Protein AF-A0A2V2EJ98-F1 (afdb_monomer)

Solvent-accessible surface area (backbone atoms only — not comparable to full-atom values): 5785 Å² total; per-residue (Å²): 130,56,62,66,58,47,13,51,53,40,46,48,54,55,50,49,36,39,54,51,15,53,51,44,58,72,40,42,70,65,49,56,70,49,87,51,67,65,62,41,53,53,54,51,53,49,32,50,46,30,41,38,46,55,25,44,36,56,36,58,42,29,83,77,75,54,42,70,53,50,58,28,37,41,67,72,44,58,54,71,59,52,18,51,51,25,42,52,48,26,54,52,36,51,50,48,40,59,72,59,43,47,58,54,52,53,56,52,71,73,107

Nearest PDB structures (foldseek):
  7s7j-assembly1_A  TM=3.940E-01  e=7.680E+00  Homo sapiens

pLDDT: mean 86.69, std 6.02, range [59.75, 93.31]

Radius of gyration: 16.07 Å; Cα contacts (8 Å, |Δi|>4): 106; chains: 1; bounding box: 47×24×42 Å

Foldseek 3Di:
DPLLVLLVVLVVVLVVLLVVLVVLLVCLLVQLPDPDPVSNVVSLVSSVCSQAVVLCCLQPVCVPPPPVSLVSNCSVPNSNVRNVVSPVSNVVSVVSCVPRNVVSSVVSVVD

Sequence (111 aa):
MSEAQLGAFCLAGAVATFCGGYALVALAGKICCAKSKLLRATLYYITIAFLLLDPLYLSILCGFFGGGDMNGIDLLCPEWAARCLFGVLLIANALVFWKRVLPVYKKSFAE

Mean predicted aligned error: 5.25 Å

Secondary structure (DSSP, 8-state):
--HHHHHHHHHHHHHHHHHHHHHHHHHHHHHHT-S-HHHHHHHHHHHHHHHHHHHHIIIIIHHHH--THHHHHHTTS-HHHHHHHHHHHHHHHHHHIIIIIHHHHHHHHH-

Structure (mmCIF, N/CA/C/O backbone):
data_AF-A0A2V2EJ98-F1
#
_entry.id   AF-A0A2V2EJ98-F1
#
loop_
_atom_site.group_PDB
_atom_site.id
_atom_site.type_symbol
_atom_site.label_atom_id
_atom_site.label_alt_id
_atom_site.label_comp_id
_atom_site.label_asym_id
_atom_site.label_entity_id
_atom_site.label_seq_id
_atom_site.pdbx_PDB_ins_code
_atom_site.Cartn_x
_atom_site.Cartn_y
_atom_site.Cartn_z
_atom_site.occupancy
_atom_site.B_iso_or_equiv
_atom_site.auth_seq_id
_atom_site.auth_comp_id
_atom_site.auth_asym_id
_atom_site.auth_atom_id
_atom_site.pdbx_PDB_model_num
ATOM 1 N N . MET A 1 1 ? 25.637 8.604 -6.001 1.00 62.06 1 MET A N 1
ATOM 2 C CA . MET A 1 1 ? 24.914 7.317 -5.883 1.00 62.06 1 MET A CA 1
ATOM 3 C C . MET A 1 1 ? 24.817 6.706 -7.269 1.00 62.06 1 MET A C 1
ATOM 5 O O . MET A 1 1 ? 24.732 7.473 -8.218 1.00 62.06 1 MET A O 1
ATOM 9 N N . SER A 1 2 ? 24.861 5.377 -7.396 1.00 84.75 2 SER A N 1
ATOM 10 C CA . SER A 1 2 ? 24.520 4.712 -8.665 1.00 84.75 2 SER A CA 1
ATOM 11 C C . SER A 1 2 ? 23.026 4.902 -8.964 1.00 84.75 2 SER A C 1
ATOM 13 O O . SER A 1 2 ?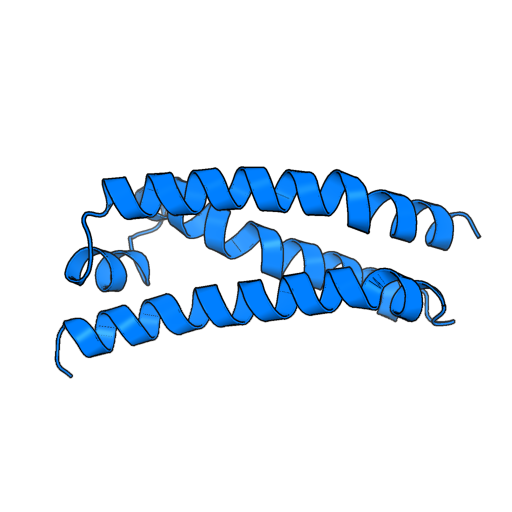 22.229 4.973 -8.026 1.00 84.75 2 SER A O 1
ATOM 15 N N . GLU A 1 3 ? 22.648 4.971 -10.241 1.00 82.56 3 GLU A N 1
ATOM 16 C CA . GLU A 1 3 ? 21.255 5.118 -10.698 1.00 82.56 3 GLU A CA 1
ATOM 17 C C . GLU A 1 3 ? 20.343 4.028 -10.118 1.00 82.56 3 GLU A C 1
ATOM 19 O O . GLU A 1 3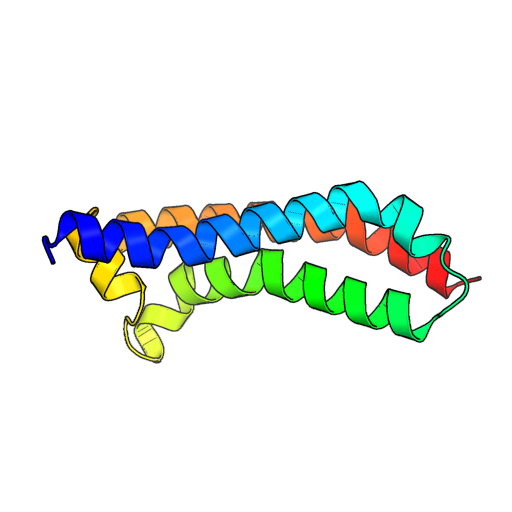 ? 19.264 4.322 -9.609 1.00 82.56 3 GLU A O 1
ATOM 24 N N . ALA A 1 4 ? 20.836 2.787 -10.045 1.00 81.06 4 ALA A N 1
ATOM 25 C CA . ALA A 1 4 ? 20.115 1.678 -9.423 1.00 81.06 4 ALA A CA 1
ATOM 26 C C . ALA A 1 4 ? 19.863 1.893 -7.919 1.00 81.06 4 ALA A C 1
ATOM 28 O O . ALA A 1 4 ? 18.831 1.497 -7.381 1.00 81.06 4 ALA A O 1
ATOM 29 N N . GLN A 1 5 ? 20.799 2.544 -7.227 1.00 84.75 5 GLN A N 1
ATOM 30 C CA . GLN A 1 5 ? 20.697 2.823 -5.796 1.00 84.75 5 GLN A CA 1
ATOM 31 C C . GLN A 1 5 ? 19.694 3.951 -5.513 1.00 84.75 5 GLN A C 1
ATOM 33 O O . GLN A 1 5 ? 19.015 3.923 -4.488 1.00 84.75 5 GLN A O 1
ATOM 38 N N . LEU A 1 6 ? 19.589 4.924 -6.426 1.00 85.06 6 LEU A N 1
ATOM 39 C CA . LEU A 1 6 ? 18.581 5.981 -6.371 1.00 85.06 6 LEU A CA 1
ATOM 40 C C . LEU A 1 6 ? 17.181 5.414 -6.634 1.00 85.06 6 LEU A C 1
ATOM 42 O O . LEU A 1 6 ? 16.267 5.665 -5.854 1.00 85.06 6 LEU A O 1
ATOM 46 N N . GLY A 1 7 ? 17.027 4.580 -7.665 1.00 83.50 7 GLY A N 1
ATOM 47 C CA . GLY A 1 7 ? 15.748 3.930 -7.945 1.00 83.50 7 GLY A CA 1
ATOM 48 C C . GLY A 1 7 ? 15.292 3.001 -6.816 1.00 83.50 7 GLY A C 1
ATOM 49 O O . GLY A 1 7 ? 14.120 3.008 -6.439 1.00 83.50 7 GLY A O 1
ATOM 50 N N . ALA A 1 8 ? 16.217 2.253 -6.203 1.00 85.12 8 ALA A N 1
ATOM 51 C CA . ALA A 1 8 ? 15.904 1.411 -5.050 1.00 85.12 8 ALA A CA 1
ATOM 52 C C . ALA A 1 8 ? 15.430 2.238 -3.844 1.00 85.12 8 ALA A C 1
ATOM 54 O O . ALA A 1 8 ? 14.525 1.817 -3.126 1.00 85.12 8 ALA A O 1
ATOM 55 N N . PHE A 1 9 ? 16.009 3.424 -3.639 1.00 87.50 9 PHE A N 1
ATOM 56 C CA . PHE A 1 9 ? 15.583 4.344 -2.589 1.00 87.50 9 PHE A CA 1
ATOM 57 C C . PHE A 1 9 ? 14.159 4.875 -2.831 1.00 87.50 9 PHE A C 1
ATOM 59 O O . PHE A 1 9 ? 13.339 4.834 -1.915 1.00 87.50 9 PHE A O 1
ATOM 66 N N . CYS A 1 10 ? 13.832 5.275 -4.064 1.00 85.00 10 CYS A N 1
ATOM 67 C CA . CYS A 1 10 ? 12.484 5.721 -4.440 1.00 85.00 10 CYS A CA 1
ATOM 68 C C . CYS A 1 10 ? 11.429 4.602 -4.325 1.00 85.00 10 CYS A C 1
ATOM 70 O O . CYS A 1 10 ? 10.297 4.855 -3.919 1.00 85.00 10 CYS A O 1
ATOM 72 N N . LEU A 1 11 ? 11.790 3.343 -4.602 1.00 85.94 11 LEU A N 1
ATOM 73 C CA . LEU A 1 11 ? 10.895 2.197 -4.386 1.00 85.94 11 LEU A CA 1
ATOM 74 C C . LEU A 1 11 ? 10.715 1.846 -2.906 1.00 85.94 11 LEU A C 1
ATOM 76 O O . LEU A 1 11 ? 9.635 1.410 -2.507 1.00 85.94 11 LEU A O 1
ATOM 80 N N . ALA A 1 12 ? 11.753 2.015 -2.083 1.00 89.44 12 ALA A N 1
ATOM 81 C CA . ALA A 1 12 ? 11.718 1.621 -0.677 1.00 89.44 12 ALA A CA 1
ATOM 82 C C . ALA A 1 12 ? 10.610 2.342 0.105 1.00 89.44 12 ALA A C 1
ATOM 84 O O . ALA A 1 12 ? 9.960 1.717 0.943 1.00 89.44 12 ALA A O 1
ATOM 85 N N . GLY A 1 13 ? 10.358 3.621 -0.202 1.00 88.00 13 GLY A N 1
ATOM 86 C CA . GLY A 1 13 ? 9.256 4.392 0.380 1.00 88.00 13 GLY A CA 1
ATOM 87 C C . GLY A 1 13 ? 7.893 3.758 0.097 1.00 88.00 13 GLY A C 1
ATOM 88 O O . GLY A 1 13 ? 7.178 3.408 1.035 1.00 88.00 13 GLY A O 1
ATOM 89 N N . ALA A 1 14 ? 7.596 3.507 -1.182 1.00 87.25 14 ALA A N 1
ATOM 90 C CA . ALA A 1 14 ? 6.344 2.886 -1.619 1.00 87.25 14 ALA A CA 1
ATOM 91 C C . ALA A 1 14 ? 6.148 1.464 -1.062 1.00 87.25 14 ALA A C 1
ATOM 93 O O . ALA A 1 14 ? 5.035 1.040 -0.751 1.00 87.25 14 ALA A O 1
ATOM 94 N N . VAL A 1 15 ? 7.234 0.701 -0.904 1.00 89.25 15 VAL A N 1
ATOM 95 C CA . VAL A 1 15 ? 7.178 -0.627 -0.277 1.00 89.25 15 VAL A CA 1
ATOM 96 C C . VAL A 1 15 ? 6.901 -0.510 1.223 1.00 89.25 15 VAL A C 1
ATOM 98 O O . VAL A 1 15 ? 6.107 -1.281 1.763 1.00 89.25 15 VAL A O 1
ATOM 101 N N . ALA A 1 16 ? 7.521 0.448 1.914 1.00 91.44 16 ALA A N 1
ATOM 102 C CA . ALA A 1 16 ? 7.327 0.646 3.346 1.00 91.44 16 ALA A CA 1
ATOM 103 C C . ALA A 1 16 ? 5.891 1.077 3.682 1.00 91.44 16 ALA A C 1
ATOM 105 O O . ALA A 1 16 ? 5.288 0.517 4.604 1.00 91.44 16 ALA A O 1
ATOM 106 N N . THR A 1 17 ? 5.320 2.016 2.923 1.00 91.38 17 THR A N 1
ATOM 107 C CA . THR A 1 17 ? 3.920 2.448 3.075 1.00 91.38 17 THR A CA 1
ATOM 108 C C . THR A 1 17 ? 2.960 1.300 2.791 1.00 91.38 17 THR A C 1
ATOM 110 O O . THR A 1 17 ? 2.066 1.046 3.598 1.00 91.38 17 THR A O 1
ATOM 113 N N . PHE A 1 18 ? 3.195 0.522 1.732 1.00 89.69 18 PHE A N 1
ATOM 114 C CA . PHE A 1 18 ? 2.391 -0.655 1.411 1.00 89.69 18 PHE A CA 1
ATOM 115 C C . PHE A 1 18 ? 2.424 -1.700 2.537 1.00 89.69 18 PHE A C 1
ATOM 117 O O . PHE A 1 18 ? 1.373 -2.134 3.018 1.00 89.69 18 PHE A O 1
ATOM 124 N N . CYS A 1 19 ? 3.616 -2.061 3.020 1.00 91.94 19 CYS A N 1
ATOM 125 C CA . CYS A 1 19 ? 3.788 -2.982 4.145 1.00 91.94 19 CYS A CA 1
ATOM 126 C C . CYS A 1 19 ? 3.081 -2.473 5.411 1.00 91.94 19 CYS A C 1
ATOM 128 O O . CYS A 1 19 ? 2.363 -3.231 6.068 1.00 91.94 19 CYS A O 1
ATOM 130 N N . GLY A 1 20 ? 3.230 -1.184 5.729 1.00 92.19 20 GLY A N 1
ATOM 131 C CA . GLY A 1 20 ? 2.538 -0.547 6.849 1.00 92.19 20 GLY A CA 1
ATOM 132 C C . GLY A 1 20 ? 1.016 -0.578 6.689 1.00 92.19 20 GLY A C 1
ATOM 133 O O . GLY A 1 20 ? 0.300 -0.905 7.636 1.00 92.19 20 GLY A O 1
ATOM 134 N N . GLY A 1 21 ? 0.513 -0.308 5.483 1.00 91.62 21 GLY A N 1
ATOM 135 C CA . GLY A 1 21 ? -0.908 -0.348 5.154 1.00 91.62 21 GLY A CA 1
ATOM 136 C C . GLY A 1 21 ? -1.503 -1.732 5.396 1.00 91.62 21 GLY A C 1
ATOM 137 O O . GLY A 1 21 ? -2.483 -1.860 6.127 1.00 91.62 21 GLY A O 1
ATOM 138 N N . TYR A 1 22 ? -0.878 -2.789 4.873 1.00 91.50 22 TYR A N 1
ATOM 139 C CA . TYR A 1 22 ? -1.348 -4.164 5.083 1.00 91.50 22 TYR A CA 1
ATOM 140 C C . TYR A 1 22 ? -1.229 -4.629 6.537 1.00 91.50 22 TYR A C 1
ATOM 142 O O . TYR A 1 22 ? -2.111 -5.349 7.016 1.00 91.50 22 TYR A O 1
ATOM 150 N N . ALA A 1 23 ? -0.205 -4.186 7.270 1.00 93.00 23 ALA A N 1
ATOM 151 C CA . ALA A 1 23 ? -0.120 -4.430 8.707 1.00 93.00 23 ALA A CA 1
ATOM 152 C C . ALA A 1 23 ? -1.319 -3.809 9.447 1.00 93.00 23 ALA A C 1
ATOM 154 O O . ALA A 1 23 ? -1.938 -4.469 10.284 1.00 93.00 23 ALA A O 1
ATOM 155 N N . LEU A 1 24 ? -1.713 -2.581 9.091 1.00 91.56 24 LEU A N 1
ATOM 156 C CA . LEU A 1 24 ? -2.902 -1.932 9.647 1.00 91.56 24 LEU A CA 1
ATOM 157 C C . LEU A 1 24 ? -4.198 -2.654 9.259 1.00 91.56 24 LEU A C 1
ATOM 159 O O . LEU A 1 24 ? -5.061 -2.830 10.117 1.00 91.56 24 LEU A O 1
ATOM 163 N N . VAL A 1 25 ? -4.325 -3.151 8.022 1.00 91.06 25 VAL A N 1
ATOM 164 C CA . VAL A 1 25 ? -5.470 -3.991 7.612 1.00 91.06 25 VAL A CA 1
ATOM 165 C C . VAL A 1 25 ? -5.567 -5.247 8.476 1.00 91.06 25 VAL A C 1
ATOM 167 O O . VAL A 1 25 ? -6.651 -5.580 8.955 1.00 91.06 25 VAL A O 1
ATOM 170 N N . ALA A 1 26 ? -4.449 -5.939 8.707 1.00 91.31 26 ALA A N 1
ATOM 171 C CA . ALA A 1 26 ? -4.416 -7.142 9.537 1.00 91.31 26 ALA A CA 1
ATOM 172 C C . ALA A 1 26 ? -4.766 -6.843 11.006 1.00 91.31 26 ALA A C 1
ATOM 174 O O . ALA A 1 26 ? -5.426 -7.641 11.674 1.00 91.31 26 ALA A O 1
ATOM 175 N N . LEU A 1 27 ? -4.361 -5.673 11.505 1.00 90.62 27 LEU A N 1
ATOM 176 C CA . LEU A 1 27 ? -4.625 -5.228 12.871 1.00 90.62 27 LEU A CA 1
ATOM 177 C C . LEU A 1 27 ? -5.972 -4.511 13.038 1.00 90.62 27 LEU A C 1
ATOM 179 O O . LEU A 1 27 ? -6.366 -4.258 14.177 1.00 90.62 27 LEU A O 1
ATOM 183 N N . ALA A 1 28 ? -6.708 -4.233 11.957 1.00 87.50 28 ALA A N 1
ATOM 184 C CA . ALA A 1 28 ? -7.946 -3.450 11.975 1.00 87.50 28 ALA A CA 1
ATOM 185 C C . ALA A 1 28 ? -8.969 -3.972 12.997 1.00 87.50 28 ALA A C 1
ATOM 187 O O . ALA A 1 28 ? -9.590 -3.184 13.708 1.00 87.50 28 ALA A O 1
ATOM 188 N N . GLY A 1 29 ? -9.091 -5.297 13.136 1.00 84.19 29 GLY A N 1
ATOM 189 C CA . GLY A 1 29 ? -9.963 -5.917 14.138 1.00 84.19 29 GLY A CA 1
ATOM 190 C C . GLY A 1 29 ? -9.563 -5.572 15.577 1.00 84.19 29 GLY A C 1
ATOM 191 O O . GLY A 1 29 ? -10.416 -5.192 16.372 1.00 84.19 29 GLY A O 1
ATOM 192 N N . LYS A 1 30 ? -8.262 -5.621 15.899 1.00 86.62 30 LYS A N 1
ATOM 193 C CA . LYS A 1 30 ? -7.743 -5.242 17.227 1.00 86.62 30 LYS A CA 1
ATOM 194 C C . LYS A 1 30 ? -7.863 -3.739 17.475 1.00 86.62 30 LYS A C 1
ATOM 196 O O . LYS A 1 30 ? -8.208 -3.328 18.579 1.00 86.62 30 LYS A O 1
ATOM 201 N N . ILE A 1 31 ? -7.613 -2.926 16.449 1.00 84.25 31 ILE A N 1
ATOM 202 C CA . ILE A 1 31 ? -7.727 -1.463 16.515 1.00 84.25 31 ILE A CA 1
ATOM 203 C C . ILE A 1 31 ? -9.170 -1.046 16.815 1.00 84.25 31 ILE A C 1
ATOM 205 O O . ILE A 1 31 ? -9.401 -0.145 17.617 1.00 84.25 31 ILE A O 1
ATOM 209 N N . CYS A 1 32 ? -10.150 -1.719 16.216 1.00 83.12 32 CYS A N 1
ATOM 210 C CA . CYS A 1 32 ? -11.566 -1.423 16.428 1.00 83.12 32 CYS A CA 1
ATOM 211 C C . CYS A 1 32 ? -12.057 -1.749 17.849 1.00 83.12 32 CYS A C 1
ATOM 213 O O . CYS A 1 32 ? -13.027 -1.148 18.303 1.00 83.12 32 CYS A O 1
ATOM 215 N N . CYS A 1 33 ? -11.359 -2.615 18.589 1.00 82.25 33 CYS A N 1
ATOM 216 C CA . CYS A 1 33 ? -11.622 -2.848 20.013 1.00 82.25 33 CYS A CA 1
ATOM 217 C C . CYS A 1 33 ? -11.089 -1.728 20.927 1.00 82.25 33 CYS A C 1
ATOM 219 O O . CYS A 1 33 ? -11.356 -1.737 22.130 1.00 82.25 33 CYS A O 1
ATOM 221 N N . ALA A 1 34 ? -10.325 -0.765 20.399 1.00 85.81 34 ALA A N 1
ATOM 222 C CA . ALA A 1 34 ? -9.849 0.361 21.190 1.00 85.81 34 ALA A CA 1
ATOM 223 C C . ALA A 1 34 ? -11.019 1.265 21.612 1.00 85.81 34 ALA A C 1
ATOM 225 O O . ALA A 1 34 ? -11.837 1.677 20.790 1.00 85.81 34 ALA A O 1
ATOM 226 N N . LYS A 1 35 ? -11.055 1.653 22.895 1.00 81.81 35 LYS A N 1
ATOM 227 C CA . LYS A 1 35 ? -12.100 2.543 23.437 1.00 81.81 35 LYS A CA 1
ATOM 228 C C . LYS A 1 35 ? -12.092 3.949 22.818 1.00 81.81 35 LYS A C 1
ATOM 230 O O . LYS A 1 35 ? -13.113 4.629 22.828 1.00 81.81 35 LYS A O 1
ATOM 235 N N . SER A 1 36 ? -10.950 4.406 22.299 1.00 88.62 36 SER A N 1
ATOM 236 C CA . SER A 1 36 ? -10.816 5.755 21.741 1.00 88.62 36 SER A CA 1
ATOM 237 C C . SER A 1 36 ? -11.329 5.827 20.302 1.00 88.62 36 SER A C 1
ATOM 239 O O . SER A 1 36 ? -10.708 5.298 19.376 1.00 88.62 36 SER A O 1
ATOM 241 N N . LYS A 1 37 ? -12.436 6.553 20.103 1.00 86.56 37 LYS A N 1
ATOM 242 C CA . LYS A 1 37 ? -13.002 6.841 18.772 1.00 86.56 37 LYS A CA 1
ATOM 243 C C . LYS A 1 37 ? -12.038 7.653 17.897 1.00 86.56 37 LYS A C 1
ATOM 245 O O . LYS A 1 37 ? -11.957 7.402 16.697 1.00 86.56 37 LYS A O 1
ATOM 250 N N . LEU A 1 38 ? -11.266 8.563 18.501 1.00 89.19 38 LEU A N 1
ATOM 251 C CA . LEU A 1 38 ? -10.252 9.360 17.802 1.00 89.19 38 LEU A CA 1
ATOM 252 C C . LEU A 1 38 ? -9.131 8.479 17.250 1.00 89.19 38 LEU A C 1
ATOM 254 O O . LEU A 1 38 ? -8.829 8.551 16.065 1.00 89.19 38 LEU A O 1
ATOM 258 N N . LEU A 1 39 ? -8.572 7.588 18.075 1.00 88.50 39 LEU A N 1
ATOM 259 C CA . LEU A 1 39 ? -7.496 6.687 17.649 1.00 88.50 39 LEU A CA 1
ATOM 260 C C . LEU A 1 39 ? -7.944 5.784 16.494 1.00 88.50 39 LEU A C 1
ATOM 262 O O . LEU A 1 39 ? -7.207 5.587 15.529 1.00 88.50 39 LEU A O 1
ATOM 266 N N . ARG A 1 40 ? -9.182 5.283 16.559 1.00 89.25 40 ARG A N 1
ATOM 267 C C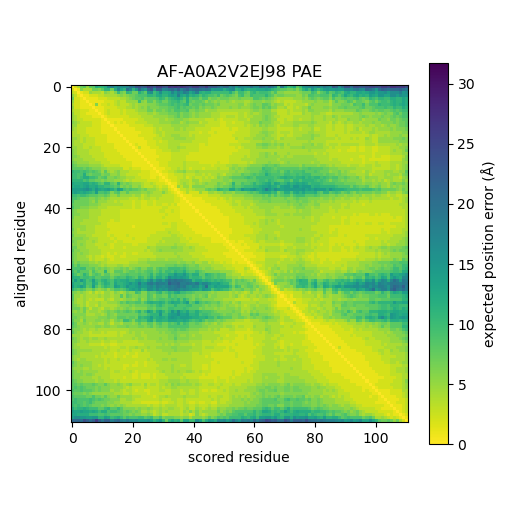A . ARG A 1 40 ? -9.780 4.490 15.483 1.00 89.25 40 ARG A CA 1
ATOM 268 C C . ARG A 1 40 ? -9.914 5.291 14.189 1.00 89.25 40 ARG A C 1
ATOM 270 O O . ARG A 1 40 ? -9.520 4.790 13.140 1.00 89.25 40 ARG A O 1
ATOM 277 N N . ALA A 1 41 ? -10.426 6.520 14.252 1.00 90.38 41 ALA A N 1
ATOM 278 C CA . ALA A 1 41 ? -10.566 7.378 13.075 1.00 90.38 41 ALA A CA 1
ATOM 279 C C . ALA A 1 41 ? -9.201 7.711 12.454 1.00 90.38 41 ALA A C 1
ATOM 281 O O . ALA A 1 41 ? -9.025 7.576 11.247 1.00 90.38 41 ALA A O 1
ATOM 282 N N . THR A 1 42 ? -8.212 8.062 13.276 1.00 93.12 42 THR A N 1
ATOM 283 C CA . THR A 1 42 ? -6.852 8.350 12.811 1.00 93.12 42 THR A CA 1
ATOM 284 C C . THR A 1 42 ? -6.244 7.149 12.092 1.00 93.12 42 THR A C 1
ATOM 286 O O . THR A 1 42 ? -5.785 7.281 10.961 1.00 93.12 42 THR A O 1
ATOM 289 N N . LEU A 1 43 ? -6.298 5.955 12.691 1.00 92.44 43 LEU A N 1
ATOM 290 C CA . LEU A 1 43 ? -5.740 4.747 12.074 1.00 92.44 43 LEU A CA 1
ATOM 291 C C . LEU A 1 43 ? -6.498 4.320 10.812 1.00 92.44 43 LEU A C 1
ATOM 293 O O . LEU A 1 43 ? -5.884 3.797 9.885 1.00 92.44 43 LEU A O 1
ATOM 297 N N . TYR A 1 44 ? -7.802 4.586 10.735 1.00 91.56 44 TYR A N 1
ATOM 298 C CA . TYR A 1 44 ? -8.577 4.386 9.511 1.00 91.56 44 TYR A CA 1
ATOM 299 C C . TYR A 1 44 ? -8.050 5.252 8.360 1.00 91.56 44 TYR A C 1
ATOM 301 O O . TYR A 1 44 ? -7.748 4.727 7.289 1.00 91.56 44 TYR A O 1
ATOM 309 N N . TYR A 1 45 ? -7.870 6.557 8.586 1.00 92.38 45 TYR A N 1
ATOM 310 C CA . TYR A 1 45 ? -7.347 7.461 7.557 1.00 92.38 45 TYR A CA 1
ATOM 311 C C . TYR A 1 45 ? -5.884 7.181 7.208 1.00 92.38 45 TYR A C 1
ATOM 313 O O . TYR A 1 45 ? -5.525 7.249 6.035 1.00 92.38 45 TYR A O 1
ATOM 321 N N . ILE A 1 46 ? -5.057 6.784 8.182 1.00 93.00 46 ILE A N 1
ATOM 322 C CA . ILE A 1 46 ? -3.685 6.331 7.907 1.00 93.00 46 ILE A CA 1
ATOM 323 C C . ILE A 1 46 ? -3.704 5.080 7.022 1.00 93.00 46 ILE A C 1
ATOM 325 O O . ILE A 1 46 ? -2.940 5.003 6.066 1.00 93.00 46 ILE A O 1
ATOM 329 N N . THR A 1 47 ? -4.608 4.128 7.279 1.00 92.69 47 THR A N 1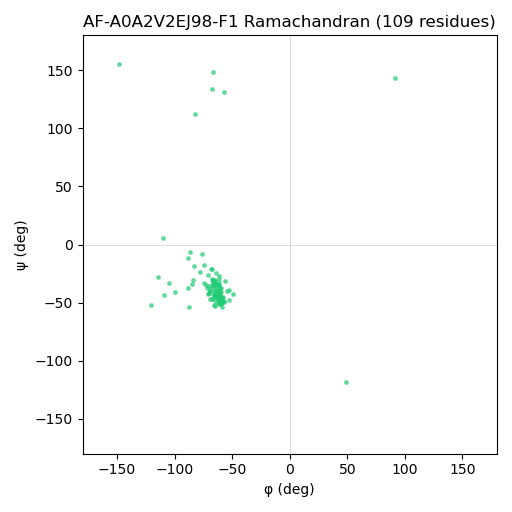
ATOM 330 C CA . THR A 1 47 ? -4.747 2.921 6.445 1.00 92.69 47 THR A CA 1
ATOM 331 C C . THR A 1 47 ? -5.128 3.279 5.007 1.00 92.69 47 THR A C 1
ATOM 333 O O . THR A 1 47 ? -4.572 2.710 4.071 1.00 92.69 47 THR A O 1
ATOM 336 N N . ILE A 1 48 ? -6.039 4.243 4.820 1.00 91.62 48 ILE A N 1
ATOM 337 C CA . ILE A 1 48 ? -6.399 4.764 3.491 1.00 91.62 48 ILE A CA 1
ATOM 338 C C . ILE A 1 48 ? -5.171 5.365 2.806 1.00 91.62 48 ILE A C 1
ATOM 340 O O . ILE A 1 48 ? -4.878 5.003 1.668 1.00 91.62 48 ILE A O 1
ATOM 344 N N . ALA A 1 49 ? -4.452 6.256 3.493 1.00 92.81 49 ALA A N 1
ATOM 345 C CA . ALA A 1 49 ? -3.278 6.918 2.937 1.00 92.81 49 ALA A CA 1
ATOM 346 C C . ALA A 1 49 ? -2.206 5.896 2.526 1.00 92.81 49 ALA A C 1
ATOM 348 O O . ALA A 1 49 ? -1.765 5.897 1.384 1.00 92.81 49 ALA A O 1
ATOM 349 N N . PHE A 1 50 ? -1.856 4.962 3.409 1.00 92.56 50 PHE A N 1
ATOM 350 C CA . PHE A 1 50 ? -0.802 3.976 3.153 1.00 92.56 50 PHE A CA 1
ATOM 351 C C . PHE A 1 50 ? -1.140 2.985 2.035 1.00 92.56 50 PHE A C 1
ATOM 353 O O . PHE A 1 50 ? -0.246 2.522 1.336 1.00 92.56 50 PHE A O 1
ATOM 360 N N . LEU A 1 51 ? -2.418 2.646 1.848 1.00 90.25 51 LEU A N 1
ATOM 361 C CA . LEU A 1 51 ? -2.826 1.719 0.792 1.00 90.25 51 LEU A CA 1
ATOM 362 C C . LEU A 1 51 ? -3.027 2.390 -0.566 1.00 90.25 51 LEU A C 1
ATOM 364 O O . LEU A 1 51 ? -2.827 1.733 -1.587 1.00 90.25 51 LEU A O 1
ATOM 368 N N . LEU A 1 52 ? -3.496 3.639 -0.596 1.00 91.88 52 LEU A N 1
ATOM 369 C CA . LEU A 1 52 ? -4.000 4.249 -1.828 1.00 91.88 52 LEU A CA 1
ATOM 370 C C . LEU A 1 52 ? -3.167 5.426 -2.320 1.00 91.88 52 LEU A C 1
ATOM 372 O O . LEU A 1 52 ? -3.153 5.646 -3.524 1.00 91.88 52 LEU A O 1
ATOM 376 N N . LEU A 1 53 ? -2.481 6.165 -1.445 1.00 90.31 53 LEU A N 1
ATOM 377 C CA . LEU A 1 53 ? -1.814 7.410 -1.831 1.00 90.31 53 LEU A CA 1
ATOM 378 C C . LEU A 1 53 ? -0.662 7.153 -2.810 1.00 90.31 53 LEU A C 1
ATOM 380 O O . LEU A 1 53 ? -0.660 7.729 -3.894 1.00 90.31 53 LEU A O 1
ATOM 384 N N . ASP A 1 54 ? 0.252 6.243 -2.474 1.00 88.38 54 ASP A N 1
ATOM 385 C CA . ASP A 1 54 ? 1.427 5.972 -3.310 1.00 88.38 54 ASP A CA 1
ATOM 386 C C . ASP A 1 54 ? 1.050 5.321 -4.648 1.00 88.38 54 ASP A C 1
ATOM 388 O O . ASP A 1 54 ? 1.487 5.822 -5.686 1.00 88.38 54 ASP A O 1
ATOM 392 N N . PRO A 1 55 ? 0.183 4.284 -4.703 1.00 87.06 55 PRO A N 1
ATOM 393 C CA . PRO A 1 55 ? -0.257 3.736 -5.981 1.00 87.06 55 PRO A CA 1
ATOM 394 C C . PRO A 1 55 ? -1.025 4.756 -6.825 1.00 87.06 55 PRO A C 1
ATOM 396 O O . PRO A 1 55 ? -0.884 4.751 -8.042 1.00 87.06 55 PRO A O 1
ATOM 399 N N . LEU A 1 56 ? -1.810 5.652 -6.215 1.00 90.56 56 LEU A N 1
ATOM 400 C CA . LEU A 1 56 ? -2.531 6.714 -6.926 1.00 90.56 56 LEU A CA 1
ATOM 401 C C . LEU A 1 56 ? -1.576 7.781 -7.469 1.00 90.56 56 LEU A C 1
ATOM 403 O O . LEU A 1 56 ? -1.726 8.217 -8.613 1.00 90.56 56 LEU A O 1
ATOM 407 N N . TYR A 1 57 ? -0.575 8.167 -6.679 1.00 88.56 57 TYR A N 1
ATOM 408 C CA . TYR A 1 57 ? 0.437 9.119 -7.107 1.00 88.56 57 TYR A CA 1
ATOM 409 C C . TYR A 1 57 ? 1.272 8.551 -8.257 1.00 88.56 57 TYR A C 1
ATOM 411 O O . TYR A 1 57 ? 1.333 9.154 -9.326 1.00 88.56 57 TYR A O 1
ATOM 419 N N . LEU A 1 58 ? 1.838 7.357 -8.074 1.00 86.06 58 LEU A N 1
ATOM 420 C CA . LEU A 1 58 ? 2.734 6.736 -9.046 1.00 86.06 58 LEU A CA 1
ATOM 421 C C . LEU A 1 58 ? 2.012 6.257 -10.312 1.00 86.06 58 LEU A C 1
ATOM 423 O O . LEU A 1 58 ? 2.634 6.206 -11.365 1.00 86.06 58 LEU A O 1
ATOM 427 N N . SER A 1 59 ? 0.716 5.938 -10.272 1.00 86.81 59 SER A N 1
ATOM 428 C CA . SER A 1 59 ? -0.009 5.523 -11.485 1.00 86.81 59 SER A CA 1
ATOM 429 C C . SER A 1 59 ? -0.619 6.675 -12.285 1.00 86.81 59 SER A C 1
ATOM 431 O O . SER A 1 59 ? -0.619 6.611 -13.514 1.00 86.81 59 SER A O 1
ATOM 433 N N . ILE A 1 60 ? -1.149 7.707 -11.615 1.00 84.38 60 ILE A N 1
ATOM 434 C CA . ILE A 1 60 ? -1.959 8.755 -12.261 1.00 84.38 60 ILE A CA 1
ATOM 435 C C . ILE A 1 60 ? -1.336 10.142 -12.082 1.00 84.38 60 ILE A C 1
ATOM 437 O O . ILE A 1 60 ? -1.175 10.866 -13.063 1.00 84.38 60 ILE A O 1
ATOM 441 N N . LEU A 1 61 ? -1.003 10.545 -10.850 1.00 84.81 61 LEU A N 1
ATOM 442 C CA . LEU A 1 61 ? -0.635 11.942 -10.565 1.00 84.81 61 LEU A CA 1
ATOM 443 C C . LEU A 1 61 ? 0.793 12.315 -10.975 1.00 84.81 61 LEU A C 1
ATOM 445 O O . LEU A 1 61 ? 1.052 13.495 -11.218 1.00 84.81 61 LEU A O 1
ATOM 449 N N . CYS A 1 62 ? 1.703 11.347 -11.079 1.00 81.81 62 CYS A N 1
ATOM 450 C CA . CYS A 1 62 ? 3.099 11.569 -11.465 1.00 81.81 62 CYS A CA 1
ATOM 451 C C . CYS A 1 62 ? 3.227 12.287 -12.823 1.00 81.81 62 CYS A C 1
ATOM 453 O O . CYS A 1 62 ? 4.123 13.109 -13.004 1.00 81.81 62 CYS A O 1
ATOM 455 N N . GLY A 1 63 ? 2.278 12.070 -13.743 1.00 76.12 63 GLY A N 1
ATOM 456 C CA . GLY A 1 63 ? 2.227 12.757 -15.036 1.00 76.12 63 GLY A CA 1
ATOM 457 C C . GLY A 1 63 ? 1.755 14.215 -14.982 1.00 76.12 63 GLY A C 1
ATOM 458 O O . GLY A 1 63 ? 2.000 14.954 -15.929 1.00 76.12 63 GLY A O 1
ATOM 459 N N . PHE A 1 64 ? 1.102 14.640 -13.896 1.00 78.38 64 PHE A N 1
ATOM 460 C CA . PHE A 1 64 ? 0.543 15.992 -13.748 1.00 78.38 64 PHE A CA 1
ATOM 461 C C . PHE A 1 64 ? 1.361 16.889 -12.810 1.00 78.38 64 PHE A C 1
ATOM 463 O O . PHE A 1 64 ? 1.418 18.096 -13.022 1.00 78.38 64 PHE A O 1
ATOM 470 N N . PHE A 1 65 ? 1.985 16.316 -11.776 1.00 69.62 65 PHE A N 1
ATOM 471 C CA . PHE A 1 65 ? 2.642 17.064 -10.693 1.00 69.62 65 PHE A CA 1
ATOM 472 C C . PHE A 1 65 ? 4.178 16.962 -10.698 1.00 69.62 65 PHE A C 1
ATOM 474 O O . PHE A 1 65 ? 4.831 17.489 -9.799 1.00 69.62 65 PHE A O 1
ATOM 481 N N . GLY A 1 66 ? 4.757 16.323 -11.720 1.00 66.56 66 GLY A N 1
ATOM 482 C CA . GLY A 1 66 ? 6.192 16.059 -11.822 1.00 66.56 66 GLY A CA 1
ATOM 483 C C . GLY A 1 66 ? 6.567 14.701 -11.226 1.00 66.56 66 GLY A C 1
ATOM 484 O O . GLY A 1 66 ? 5.988 14.265 -10.231 1.00 66.56 66 GLY A O 1
ATOM 485 N N . GLY A 1 67 ? 7.527 14.027 -11.869 1.00 72.31 67 GLY A N 1
ATOM 486 C CA . GLY A 1 67 ? 7.810 12.611 -11.640 1.00 72.31 67 GLY A CA 1
ATOM 487 C C . GLY A 1 67 ? 8.320 12.257 -10.243 1.00 72.31 67 GLY A C 1
ATOM 488 O O . GLY A 1 67 ? 7.984 11.185 -9.766 1.00 72.31 67 GLY A O 1
ATOM 489 N N . GLY A 1 68 ? 9.061 13.124 -9.542 1.00 81.19 68 GLY A N 1
ATOM 490 C CA . GLY A 1 68 ? 9.516 12.842 -8.168 1.00 81.19 68 GLY A CA 1
ATOM 491 C C . GLY A 1 68 ? 10.163 11.454 -8.040 1.00 81.19 68 GLY A C 1
ATOM 492 O O . GLY A 1 68 ? 11.133 11.163 -8.740 1.00 81.19 68 GLY A O 1
ATOM 493 N N . ASP A 1 69 ? 9.574 10.580 -7.216 1.00 80.31 69 ASP A N 1
ATOM 494 C CA . ASP A 1 69 ? 9.992 9.176 -7.064 1.00 80.31 69 ASP A CA 1
ATOM 495 C C . ASP A 1 69 ? 9.878 8.351 -8.357 1.00 80.31 69 ASP A C 1
ATOM 497 O O . ASP A 1 69 ? 10.685 7.451 -8.586 1.00 80.31 69 ASP A O 1
ATOM 501 N N . MET A 1 70 ? 8.943 8.685 -9.251 1.00 82.31 70 MET A N 1
ATOM 502 C CA . MET A 1 70 ? 8.823 8.066 -10.576 1.00 82.31 70 MET A CA 1
ATOM 503 C C . MET A 1 70 ? 10.070 8.294 -11.435 1.00 82.31 70 MET A C 1
ATOM 505 O O . MET A 1 70 ? 10.456 7.390 -12.161 1.00 82.31 70 MET A O 1
ATOM 509 N N . ASN A 1 71 ? 10.760 9.435 -11.311 1.00 84.19 71 ASN A N 1
ATOM 510 C CA . ASN A 1 71 ? 12.003 9.673 -12.061 1.00 84.19 71 ASN A CA 1
ATOM 511 C C . ASN A 1 71 ? 13.126 8.730 -11.607 1.00 84.19 71 ASN A C 1
ATOM 513 O O . ASN A 1 71 ? 13.976 8.341 -12.401 1.00 84.19 71 ASN A O 1
ATOM 517 N N . GLY A 1 72 ? 13.137 8.365 -10.320 1.00 80.12 72 GLY A N 1
ATOM 518 C CA . GLY A 1 72 ? 14.051 7.354 -9.796 1.00 80.12 72 GLY A CA 1
ATOM 519 C C . GLY A 1 72 ? 13.674 5.946 -10.258 1.00 80.12 72 GLY A C 1
ATOM 520 O O . GLY A 1 72 ? 14.547 5.138 -10.557 1.00 80.12 72 GLY A O 1
ATOM 521 N N . ILE A 1 73 ? 12.375 5.653 -10.336 1.00 81.94 73 ILE A N 1
ATOM 522 C CA . ILE A 1 73 ? 11.854 4.357 -10.789 1.00 81.94 73 ILE A CA 1
ATOM 523 C C . ILE A 1 73 ? 12.075 4.159 -12.296 1.00 81.94 73 ILE A C 1
ATOM 525 O O . ILE A 1 73 ? 12.404 3.046 -12.700 1.00 81.94 73 ILE A O 1
ATOM 529 N N . ASP A 1 74 ? 11.980 5.218 -13.104 1.00 84.50 74 ASP A N 1
ATOM 530 C CA . ASP A 1 74 ? 12.197 5.173 -14.559 1.00 84.50 74 ASP A CA 1
ATOM 531 C C . ASP A 1 74 ? 13.629 4.739 -14.930 1.00 84.50 74 ASP A C 1
ATOM 533 O O . ASP A 1 74 ? 13.857 4.083 -15.945 1.00 84.50 74 ASP A O 1
ATOM 537 N N . LEU A 1 75 ? 14.601 5.000 -14.044 1.00 82.19 75 LEU A N 1
ATOM 538 C CA . LEU A 1 75 ? 15.978 4.506 -14.179 1.00 82.19 75 LEU A CA 1
ATOM 539 C C . LEU A 1 75 ? 16.094 2.978 -14.012 1.00 82.19 75 LEU A C 1
ATOM 541 O O . LEU A 1 75 ? 17.084 2.386 -14.438 1.00 82.19 75 LEU A O 1
ATOM 545 N N . LEU A 1 76 ? 15.120 2.331 -13.362 1.00 80.75 76 LEU A N 1
ATOM 546 C CA . LEU A 1 76 ? 15.095 0.883 -13.125 1.00 80.75 76 LEU A CA 1
ATOM 547 C C . LEU A 1 76 ? 14.193 0.140 -14.111 1.00 80.75 76 LEU A C 1
ATOM 549 O O . LEU A 1 76 ? 14.524 -0.968 -14.535 1.00 80.75 76 LEU A O 1
ATOM 553 N N . CYS A 1 77 ? 13.027 0.698 -14.431 1.00 82.12 77 CYS A N 1
ATOM 554 C CA . CYS A 1 77 ? 12.075 0.095 -15.351 1.00 82.12 77 CYS A CA 1
ATOM 555 C C . CYS A 1 77 ? 11.290 1.168 -16.113 1.00 82.12 77 CYS A C 1
ATOM 557 O O . CYS A 1 77 ? 11.127 2.267 -15.600 1.00 82.12 77 CYS A O 1
ATOM 559 N N . PRO A 1 78 ? 10.757 0.856 -17.309 1.00 86.12 78 PRO A N 1
ATOM 560 C CA . PRO A 1 78 ? 10.049 1.848 -18.108 1.00 86.12 78 PRO A CA 1
ATOM 561 C C . PRO A 1 78 ? 8.872 2.455 -17.339 1.00 86.12 78 PRO A C 1
ATOM 563 O O . PRO A 1 78 ? 8.027 1.711 -16.830 1.00 86.12 78 PRO A O 1
ATOM 566 N N . GLU A 1 79 ? 8.756 3.783 -17.327 1.00 85.69 79 GLU A N 1
ATOM 567 C CA . GLU A 1 79 ? 7.691 4.507 -16.623 1.00 85.69 79 GLU A CA 1
ATOM 568 C C . GLU A 1 79 ? 6.283 3.956 -16.912 1.00 85.69 79 GLU A C 1
ATOM 570 O O . GLU A 1 79 ? 5.472 3.788 -16.000 1.00 85.69 79 GLU A O 1
ATOM 575 N N . TRP A 1 80 ? 5.974 3.621 -18.170 1.00 84.50 80 TRP A N 1
ATOM 576 C CA . TRP A 1 80 ? 4.666 3.061 -18.532 1.00 84.50 80 TRP A CA 1
ATOM 577 C C . TRP A 1 80 ? 4.386 1.730 -17.816 1.00 84.50 80 TRP A C 1
ATOM 579 O O . TRP A 1 80 ? 3.258 1.487 -17.386 1.00 84.50 80 TRP A O 1
ATOM 589 N N . ALA A 1 81 ? 5.409 0.890 -17.636 1.00 87.06 81 ALA A N 1
ATOM 590 C CA . ALA A 1 81 ? 5.292 -0.385 -16.941 1.00 87.06 81 ALA A CA 1
ATOM 591 C C . ALA A 1 81 ? 5.099 -0.166 -15.434 1.00 87.06 81 ALA A C 1
ATOM 593 O O . ALA A 1 81 ? 4.227 -0.799 -14.833 1.00 87.06 81 ALA A O 1
ATOM 594 N N . ALA A 1 82 ? 5.842 0.774 -14.839 1.00 86.94 82 ALA A N 1
ATOM 595 C CA . ALA A 1 82 ? 5.664 1.170 -13.444 1.00 86.94 82 ALA A CA 1
ATOM 596 C C . ALA A 1 82 ? 4.250 1.722 -13.192 1.00 86.94 82 ALA A C 1
ATOM 598 O O . ALA A 1 82 ? 3.562 1.265 -12.279 1.00 86.94 82 ALA A O 1
ATOM 599 N N . ARG A 1 83 ? 3.766 2.634 -14.045 1.00 89.62 83 ARG A N 1
ATOM 600 C CA . ARG A 1 83 ? 2.412 3.202 -13.953 1.00 89.62 83 ARG A CA 1
ATOM 601 C C . ARG A 1 83 ? 1.330 2.129 -14.050 1.00 89.62 83 ARG A C 1
ATOM 603 O O . ARG A 1 83 ? 0.405 2.128 -13.239 1.00 89.62 83 ARG A O 1
ATOM 610 N N . CYS A 1 84 ? 1.452 1.189 -14.992 1.00 89.88 84 CYS A N 1
ATOM 611 C CA . CYS A 1 84 ? 0.525 0.062 -15.104 1.00 89.88 84 CYS A CA 1
ATOM 612 C C . CYS A 1 84 ? 0.542 -0.822 -13.848 1.00 89.88 84 CYS A C 1
ATOM 614 O O . CYS A 1 84 ? -0.523 -1.172 -13.338 1.00 89.88 84 CYS A O 1
ATOM 616 N N . LEU A 1 85 ? 1.725 -1.149 -13.318 1.00 91.19 85 LEU A N 1
ATOM 617 C CA . 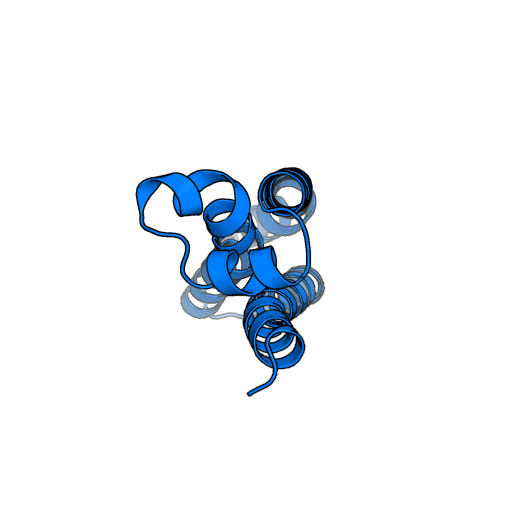LEU A 1 85 ? 1.870 -1.962 -12.110 1.00 91.19 85 LEU A CA 1
ATOM 618 C C . LEU A 1 85 ? 1.220 -1.289 -10.894 1.00 91.19 85 LEU A C 1
ATOM 620 O O . LEU A 1 85 ? 0.381 -1.897 -10.225 1.00 91.19 85 LEU A O 1
ATOM 624 N N . PHE A 1 86 ? 1.555 -0.023 -10.633 1.00 90.19 86 PHE A N 1
ATOM 625 C CA . PHE A 1 86 ? 0.959 0.745 -9.540 1.00 90.19 86 PHE A CA 1
ATOM 626 C C . PHE A 1 86 ? -0.542 0.980 -9.746 1.00 90.19 86 PHE A C 1
ATOM 628 O O . PHE A 1 86 ? -1.287 0.996 -8.771 1.00 90.19 86 PHE A O 1
ATOM 635 N N . GLY A 1 87 ? -1.022 1.070 -10.990 1.00 91.31 87 GLY A N 1
ATOM 636 C CA . GLY A 1 87 ? -2.451 1.155 -11.298 1.00 91.31 87 GLY A CA 1
ATOM 637 C C . GLY A 1 87 ? -3.211 -0.123 -10.932 1.00 91.31 87 GLY A C 1
ATOM 638 O O . GLY A 1 87 ? -4.267 -0.065 -10.301 1.00 91.31 87 GLY A O 1
ATOM 639 N N . VAL A 1 88 ? -2.654 -1.296 -11.249 1.00 92.81 88 VAL A N 1
ATOM 640 C CA . VAL A 1 88 ? -3.225 -2.585 -10.819 1.00 92.81 88 VAL A CA 1
ATOM 641 C C . VAL A 1 88 ? -3.196 -2.705 -9.293 1.00 92.81 88 VAL A C 1
ATOM 643 O O . VAL A 1 88 ? -4.194 -3.112 -8.691 1.00 92.81 88 VAL A O 1
ATOM 646 N N . LEU A 1 89 ? -2.093 -2.299 -8.653 1.00 92.19 89 LEU A N 1
ATOM 647 C CA . LEU A 1 89 ? -1.980 -2.272 -7.192 1.00 92.19 89 LEU A CA 1
ATOM 648 C C . LEU A 1 89 ? -3.005 -1.334 -6.550 1.00 92.19 89 LEU A C 1
ATOM 650 O O . LEU A 1 89 ? -3.602 -1.705 -5.543 1.00 92.19 89 LEU A O 1
ATOM 654 N N . LEU A 1 90 ? -3.265 -0.165 -7.140 1.00 92.94 90 LEU A N 1
ATOM 655 C CA . LEU A 1 90 ? -4.281 0.772 -6.664 1.00 92.94 90 LEU A CA 1
ATOM 656 C C . LEU A 1 90 ? -5.66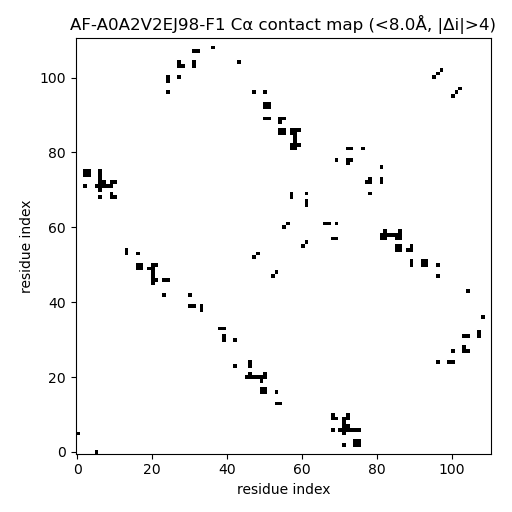4 0.116 -6.637 1.00 92.94 90 LEU A C 1
ATOM 658 O O . LEU A 1 90 ? -6.358 0.181 -5.622 1.00 92.94 90 LEU A O 1
ATOM 662 N N . ILE A 1 91 ? -6.050 -0.555 -7.727 1.00 93.31 91 ILE A N 1
ATOM 663 C CA . ILE A 1 91 ? -7.338 -1.256 -7.815 1.00 93.31 91 ILE A CA 1
ATOM 664 C C . ILE A 1 91 ? -7.400 -2.380 -6.776 1.00 93.31 91 ILE A C 1
ATOM 666 O O . ILE A 1 91 ? -8.380 -2.486 -6.036 1.00 93.31 91 ILE A O 1
ATOM 670 N N . ALA A 1 92 ? -6.351 -3.200 -6.675 1.00 92.94 92 ALA A N 1
ATOM 671 C CA . ALA A 1 92 ? -6.291 -4.288 -5.704 1.00 92.94 92 ALA A CA 1
ATOM 672 C C . ALA A 1 92 ? -6.403 -3.771 -4.258 1.00 92.94 92 ALA A C 1
ATOM 674 O O . ALA A 1 92 ? -7.209 -4.281 -3.478 1.00 92.94 92 ALA A O 1
ATOM 675 N N . ASN A 1 93 ? -5.665 -2.715 -3.916 1.00 92.50 93 ASN A N 1
ATOM 676 C CA . ASN A 1 93 ? -5.686 -2.099 -2.592 1.00 92.50 93 ASN A CA 1
ATOM 677 C C . ASN A 1 93 ? -7.038 -1.457 -2.277 1.00 92.50 93 ASN A C 1
ATOM 679 O O . ASN A 1 93 ? -7.542 -1.619 -1.164 1.00 92.50 93 ASN A O 1
ATOM 683 N N . ALA A 1 94 ? -7.672 -0.799 -3.251 1.00 91.50 94 ALA A N 1
ATOM 684 C CA . ALA A 1 94 ? -9.020 -0.261 -3.098 1.00 91.50 94 ALA A CA 1
ATOM 685 C C . ALA A 1 94 ? -10.040 -1.376 -2.816 1.00 91.50 94 ALA A C 1
ATOM 687 O O . ALA A 1 94 ? -10.884 -1.238 -1.927 1.00 91.50 94 ALA A O 1
ATOM 688 N N . LEU A 1 95 ? -9.928 -2.518 -3.504 1.00 91.94 95 LEU A N 1
ATOM 689 C CA . LEU A 1 95 ? -10.771 -3.689 -3.257 1.00 91.94 95 LEU A CA 1
ATOM 690 C C . LEU A 1 95 ? -10.527 -4.301 -1.873 1.00 91.94 95 LEU A C 1
ATOM 692 O O . LEU A 1 95 ? -11.489 -4.653 -1.184 1.00 91.94 95 LEU A O 1
ATOM 696 N N . VAL A 1 96 ? -9.266 -4.420 -1.445 1.00 90.94 96 VAL A N 1
ATOM 697 C CA . VAL A 1 96 ? -8.911 -4.899 -0.100 1.00 90.94 96 VAL A CA 1
ATOM 698 C C . VAL A 1 96 ? -9.497 -3.972 0.956 1.00 90.94 96 VAL A C 1
ATOM 700 O O . VAL A 1 96 ? -10.179 -4.441 1.867 1.00 90.94 96 VAL A O 1
ATOM 703 N N . PHE A 1 97 ? -9.307 -2.664 0.808 1.00 91.06 97 PHE A N 1
ATOM 704 C CA . PHE A 1 97 ? -9.870 -1.670 1.708 1.00 91.06 97 PHE A CA 1
ATOM 705 C C . PHE A 1 97 ? -11.400 -1.783 1.791 1.00 91.06 97 PHE A C 1
ATOM 707 O O . PHE A 1 97 ? -11.957 -1.898 2.886 1.00 91.06 97 PHE A O 1
ATOM 714 N N . TRP A 1 98 ? -12.081 -1.848 0.644 1.00 89.75 98 TRP A N 1
ATOM 715 C CA . TRP A 1 98 ? -13.537 -1.955 0.580 1.00 89.75 98 TRP A CA 1
ATOM 716 C C . TRP A 1 98 ? -14.068 -3.235 1.233 1.00 89.75 98 TRP A C 1
ATOM 718 O O . TRP A 1 98 ? -15.061 -3.198 1.958 1.00 89.75 98 TRP A O 1
ATOM 728 N N . LYS A 1 99 ? -13.425 -4.383 0.988 1.00 90.31 99 LYS A N 1
ATOM 729 C CA . LYS A 1 99 ? -13.905 -5.685 1.479 1.00 90.31 99 LYS A CA 1
ATOM 730 C C . LYS A 1 99 ? -13.475 -6.005 2.909 1.00 90.31 99 LYS A C 1
ATOM 732 O O . LYS A 1 99 ? -14.186 -6.741 3.587 1.00 90.31 99 LYS A O 1
ATOM 737 N N . ARG A 1 100 ? -12.316 -5.521 3.365 1.00 87.06 100 ARG A N 1
ATOM 738 C CA . ARG A 1 100 ? -11.724 -5.903 4.663 1.00 87.06 100 ARG A CA 1
ATOM 739 C C . ARG A 1 100 ? -11.773 -4.785 5.695 1.00 87.06 100 ARG A C 1
ATOM 741 O O . ARG A 1 100 ? -12.099 -5.057 6.843 1.00 87.06 100 ARG A O 1
ATOM 748 N N . VAL A 1 101 ? -11.458 -3.550 5.311 1.00 88.31 101 VAL A N 1
ATOM 749 C CA . VAL A 1 101 ? -11.306 -2.433 6.260 1.00 88.31 101 VAL A CA 1
ATOM 750 C C . VAL A 1 101 ? -12.647 -1.749 6.503 1.00 88.31 101 VAL A C 1
ATOM 752 O O . VAL A 1 101 ? -13.107 -1.659 7.641 1.00 88.31 101 VAL A O 1
ATOM 755 N N . LEU A 1 102 ? -13.319 -1.331 5.430 1.00 88.38 102 LEU A N 1
ATOM 756 C CA . LEU A 1 102 ? -14.577 -0.592 5.495 1.00 88.38 102 LEU A CA 1
ATOM 757 C C . LEU A 1 102 ? -15.672 -1.268 6.349 1.00 88.38 102 LEU A C 1
ATOM 759 O O . LEU A 1 102 ? -16.251 -0.573 7.186 1.00 88.38 102 LEU A O 1
ATOM 763 N N . PRO A 1 103 ? -15.980 -2.578 6.216 1.00 88.06 103 PRO A N 1
ATOM 764 C CA . PRO A 1 103 ? -17.037 -3.197 7.020 1.00 88.06 103 PRO A CA 1
ATOM 765 C C . PRO A 1 103 ? -16.692 -3.254 8.512 1.00 88.06 103 PRO A C 1
ATOM 767 O O . PRO A 1 103 ? -17.569 -3.045 9.349 1.00 88.06 103 PRO A O 1
ATOM 770 N N . VAL A 1 104 ? -15.421 -3.493 8.852 1.00 87.62 104 VAL A N 1
ATOM 771 C CA . VAL A 1 104 ? -14.958 -3.594 10.245 1.00 87.62 104 VAL A CA 1
ATOM 772 C C . VAL A 1 104 ? -15.079 -2.238 10.939 1.00 87.62 104 VAL A C 1
ATOM 774 O O . VAL A 1 104 ? -15.660 -2.144 12.021 1.00 87.62 104 VAL A O 1
ATOM 777 N N . TYR A 1 105 ? -14.623 -1.171 10.280 1.00 85.69 105 TYR A N 1
ATOM 778 C CA . TYR A 1 105 ? -14.734 0.182 10.820 1.00 85.69 105 TYR A CA 1
ATOM 779 C C . TYR A 1 105 ? -16.183 0.679 10.864 1.00 85.69 105 TYR A C 1
ATOM 781 O O . TYR A 1 105 ? -16.575 1.265 11.873 1.00 85.69 105 TYR A O 1
ATOM 789 N N . LYS A 1 106 ? -17.009 0.393 9.843 1.00 87.06 106 LYS A N 1
ATOM 790 C CA . LYS A 1 106 ? -18.449 0.718 9.865 1.00 87.06 106 LYS A CA 1
ATOM 791 C C . LYS A 1 106 ? -19.157 0.092 11.062 1.00 87.06 106 LYS A C 1
AT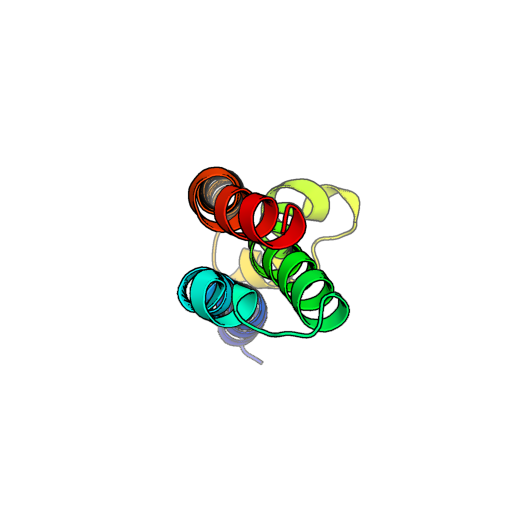OM 793 O O . LYS A 1 106 ? -19.864 0.800 11.769 1.00 87.06 106 LYS A O 1
ATOM 798 N N . LYS A 1 107 ? -18.939 -1.205 11.314 1.00 85.38 107 LYS A N 1
ATOM 799 C CA . LYS A 1 107 ? -19.526 -1.891 12.474 1.00 85.38 107 LYS A CA 1
ATOM 800 C C . LYS A 1 107 ? -19.085 -1.235 13.778 1.00 85.38 107 LYS A C 1
ATOM 802 O O . LYS A 1 107 ? -19.905 -0.938 14.631 1.00 85.38 107 LYS A O 1
ATOM 807 N N . SER A 1 108 ? -17.792 -0.960 13.896 1.00 84.38 108 SER A N 1
ATOM 808 C CA . SER A 1 108 ? -17.217 -0.423 15.120 1.00 84.38 108 SER A CA 1
ATOM 809 C C . SER A 1 108 ? -17.683 1.010 15.429 1.00 84.38 108 SER A C 1
ATOM 811 O O . SER A 1 108 ? -17.660 1.425 16.584 1.00 84.38 108 SER A O 1
ATOM 813 N N . PHE A 1 109 ? -18.013 1.836 14.426 1.00 83.12 109 PHE A N 1
ATOM 814 C CA . PHE A 1 109 ? -18.523 3.208 14.630 1.00 83.12 109 PHE A CA 1
ATOM 815 C C . PHE A 1 109 ? -20.048 3.281 14.785 1.00 83.12 109 PHE A C 1
ATOM 817 O O . PHE A 1 109 ? -20.554 4.339 15.151 1.00 83.12 109 PHE A O 1
ATOM 824 N N . ALA A 1 110 ? -20.759 2.190 14.489 1.00 81.00 110 ALA A N 1
ATOM 825 C CA . ALA A 1 110 ? -22.193 2.065 14.731 1.00 81.00 110 ALA A CA 1
ATOM 826 C C . ALA A 1 110 ? -22.523 1.651 16.182 1.00 81.00 110 ALA A C 1
ATOM 828 O O . ALA A 1 110 ? -23.658 1.847 16.607 1.00 81.00 110 ALA A O 1
ATOM 829 N N . GLU A 1 111 ? -21.547 1.098 16.916 1.00 59.75 111 GLU A N 1
ATOM 830 C CA . GLU A 1 111 ? -21.553 0.939 18.386 1.00 59.75 111 GLU A CA 1
ATOM 831 C C . GLU A 1 111 ? -21.186 2.248 19.112 1.00 59.75 111 GLU A C 1
ATOM 833 O O . GLU A 1 111 ? -21.818 2.537 20.151 1.00 59.75 111 GLU A O 1
#

=== Feature glossary ===
The record interleaves many kinds of information about one protein. Here is each kind framed as the question it answers.

Q: Are the domains correctly placed relative to each other?
A: Predicted aligned error is AlphaFold's pairwise confidence. Unlike pLDDT (per-residue), PAE is per-residue-pair and captures whether two parts of the structure are correctly placed relative to each other. Units are ångströms of expected positional error.

Q: Which residues are in helices, strands, or loops?
A: Eight-state secondary structure (DSSP): H is the canonical α-helix, G the tighter 3₁₀-helix, I the wider π-helix; E/B are β-structure, T and S are turns and bends, and '-' is everything else. DSSP derives these from the pattern of main-chain N–H···O=C hydrogen bonds, not from the sequence.

Q: What if only a Cα trace is available?
A: P-SEA three-state annotation labels each residue as helix, strand, or coil based purely on the geometry of the Cα trace. It serves as a fallback when the full backbone (and thus DSSP) is unavailable.

Q: What are the backbone torsion angles?
A: φ (phi) and ψ (psi) are the two rotatable backbone dihedrals per residue: φ is the C(i-1)–N–Cα–C torsion, ψ is the N–Cα–C–N(i+1) torsion, both in degrees on (−180°, 180°]. α-helical residues cluster near (−60°, −45°); β-strand residues near (−120°, +130°). A Ramachandran plot is simply a scatter of (φ, ψ) for every residue.

Q: What known structures does this most resemble?
A: Structural nearest neighbors (via Foldseek easy-search vs the PDB). Reported per hit: target PDB id, E-value, and alignment TM-score. A TM-score above ~0.5 is the conventional threshold for 'same fold'.

Q: What family and function is it annotated with?
A: Database cross-references. InterPro integrates a dozen domain/family signature databases into unified entries with residue-range hits. GO terms attach function/process/location labels with evidence codes. CATH codes position the fold in a four-level structural taxonomy. Organism is the NCBI-taxonomy species name.

Q: Which residues are buried vs exposed?
A: Solvent accessibility: the surface area of each residue that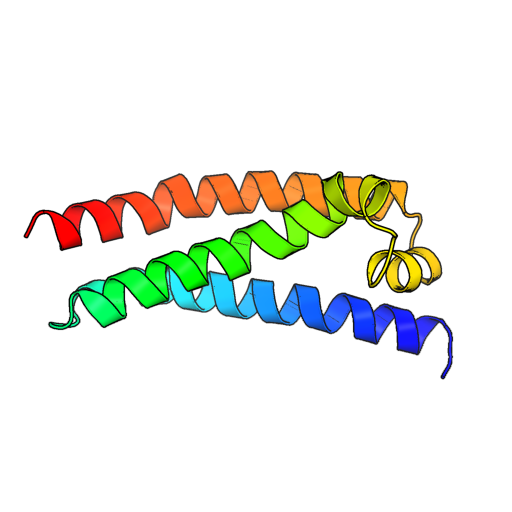 a 1.4 Å water probe can touch, in Å². When only backbone atoms are present the absolute values are lower than full-atom SASA (side chains contribute most of the area) and are flagged as backbone-only.

Q: What do the diagnostic plots show?
A: Three diagnostic plots accompany the record. The Cα contact map visualizes the tertiary structure as a 2D adjacency matrix (8 Å cutoff, sequence-local contacts suppressed). The Ramachandran plot shows the distribution of backbone (φ, ψ) torsions, with points in the α and β basins reflecting secondary structure content. The PAE plot shows AlphaFold's inter-residue confidence as a color matrix.

Q: What is the amino-acid chain?
A: The amino-acid sequence is the protein's primary structure: the linear order of residues from the N-terminus to the C-terminus, written in one-letter code. Everything else here — the 3D coordinates, the secondary structure, the domain annotations — is u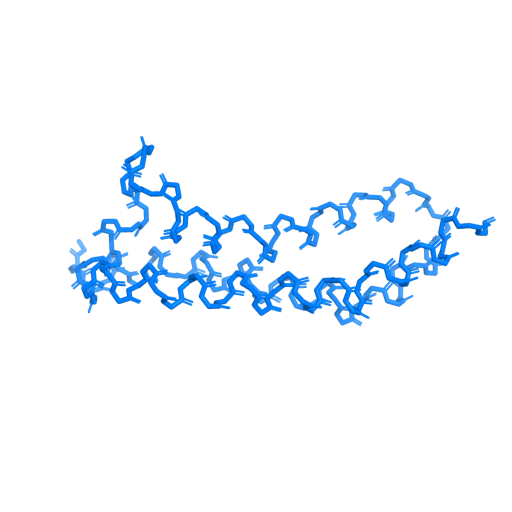ltimately a consequence of this string.

Q: What do the rendered images show?
A: The six renders are orthographic views along the three Cartesian axes in both directions. Representation (cartoon, sticks, or surface) and color scheme (sequence-rainbow or by-chain) vary across proteins so the training set covers all the common visualization conventions.

Q: Where is each backbone atom in 3D?
A: The mmCIF table is the protein's shape written out atom by atom. For each backbone N, Cα, C, and carbonyl O, it records an (x, y, z) coordinate triple in Å plus the residue type, chain letter, and residue number.

Q: How mobile is each atom in the crystal?
A: For experimental (PDB) structures, the B-factor (temperature factor) quantifies the positional spread of each atom in the crystal — a combination of thermal vibration and static disorder — in units of Å². High B-factors mark flexible loops or poorly resolved regions; low B-factors mark the rigid, well-ordered core.

Q: How big and how compact is the whole molecule?
A: Three whole-structure scalars: the radius of gyration (RMS distance of Cα from centroid, in Å), the count of Cα–Cα contacts (pairs closer than 8 Å and separated by more than four residues in sequence — i.e. tertiary, not local, contacts), and the bounding-box dimensions. Together they distinguish compact globular folds from extended fibres or disordered chains.

Q: What does the local fold look like, residue by residue?
A: A 3Di character summarizes, for each residue, the relative orientation of the Cα frame of its nearest spatial neighbor. Because it encodes fold topology rather than chemistry, 3Di alignments detect remote structural similarity that sequence alignment misses.

Q: How confident is the AlphaFold model at each residue?
A: For AlphaFold models, the B-factor field carries pLDDT — the model's own estimate of local accuracy on a 0–100 scale. Regions with pLDDT<50 should be treated as essentially unmodeled; they often correspond to intrinsically disordered segments.